Protein AF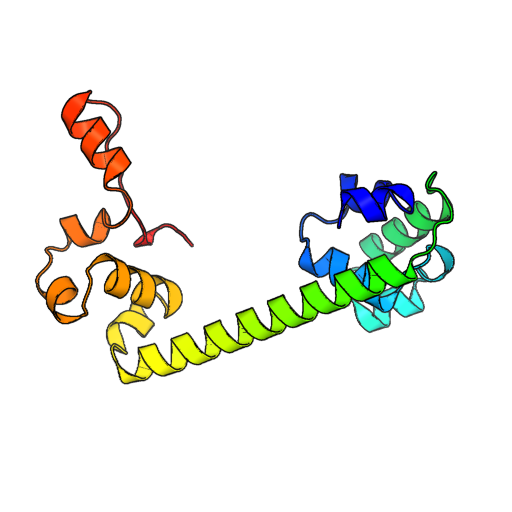-X1DYM2-F1 (afdb_monomer_lite)

pLDDT: mean 89.55, std 7.22, range [56.19, 97.38]

InterPro domains:
  IPR002687 Nop domain [PF01798] (1-161)
  IPR002687 Nop domain [PS51358] (100-162)
  IPR036070 Nop domain superfamily [SSF89124] (2-161)
  IPR042239 Nop, C-terminal domain [G3DSA:1.10.246.90] (104-162)
  IPR045056 Nucleolar protein Nop56/Nop58 [PTHR10894] (1-161)

Radius of gyration: 22.54 Å; chains: 1; bounding box: 47×30×60 Å

Foldseek 3Di:
DLVVCCLQQVCCSPPQDPDPLVVLQCCLQQNALVSLDLVSCCVRPVDDSVSSVVSNVSSVVGPHDDDDSPVVNVVSVVVNVVVVVVVVVLVVQQVVCCVPPVVLCVPQRRVLSVVLCVLLVHPVSSVPDDPVCSFCRQVVVQQVCCVVPVPDHDRGHSSPVD

Organism: NCBI:txid412755

Sequence (162 aa):
MREWYGLHFPELTDKLVEDNVLIAKLISVLGKRDNFTYEKINQEFGFKEARIKVLQNLASQSMGADIDLRIIKKYANEILSLDDFRQELEVHLDTLMERVAPNLLALVGGLVGAKLIAKAGSLKKLAFMPASRIQLLGAEKALYRFLKTGEKRPKHGLIFQW

Structure (mmCIF, N/CA/C/O backbone):
data_AF-X1DYM2-F1
#
_entry.id   AF-X1DYM2-F1
#
loop_
_atom_site.group_PDB
_atom_site.id
_atom_site.type_symbol
_atom_site.label_atom_id
_atom_site.label_alt_id
_atom_site.label_comp_id
_atom_site.label_asym_id
_atom_site.label_entity_id
_atom_site.label_seq_id
_atom_site.pdbx_PDB_ins_code
_atom_site.Cartn_x
_atom_site.Cartn_y
_atom_site.Cartn_z
_atom_site.occupancy
_atom_site.B_iso_or_equiv
_atom_site.auth_seq_id
_atom_site.auth_comp_id
_atom_site.auth_asym_id
_atom_site.auth_atom_id
_atom_site.pdbx_PDB_model_num
ATOM 1 N N . MET A 1 1 ? 13.859 -6.618 -9.097 1.00 82.19 1 MET A N 1
ATOM 2 C CA . MET A 1 1 ? 13.350 -6.248 -10.440 1.00 82.19 1 MET A CA 1
ATOM 3 C C . MET A 1 1 ? 14.132 -5.067 -10.991 1.00 82.19 1 MET A C 1
ATOM 5 O O . MET A 1 1 ? 14.785 -5.258 -12.004 1.00 82.19 1 MET A O 1
ATOM 9 N N . ARG A 1 2 ? 14.161 -3.922 -10.286 1.00 84.50 2 ARG A N 1
ATOM 10 C CA . ARG A 1 2 ? 14.997 -2.762 -10.645 1.00 84.50 2 ARG A CA 1
ATOM 11 C C . ARG A 1 2 ? 16.445 -3.123 -10.944 1.00 84.50 2 ARG A C 1
ATOM 13 O O . ARG A 1 2 ? 16.876 -2.938 -12.063 1.00 84.50 2 ARG A O 1
ATOM 20 N N . GLU A 1 3 ? 17.155 -3.713 -9.990 1.00 86.19 3 GLU A N 1
ATOM 21 C CA . GLU A 1 3 ? 18.576 -4.053 -10.169 1.00 86.19 3 GLU A CA 1
ATOM 22 C C . GLU A 1 3 ? 18.812 -4.992 -11.362 1.00 86.19 3 GLU A C 1
ATOM 24 O O . GLU A 1 3 ? 19.750 -4.809 -12.128 1.00 86.19 3 GLU A O 1
ATOM 29 N N . TRP A 1 4 ? 17.913 -5.958 -11.574 1.00 87.44 4 TRP A N 1
ATOM 30 C CA . TRP A 1 4 ? 18.035 -6.921 -12.669 1.00 87.44 4 TRP A CA 1
ATOM 31 C C . TRP A 1 4 ? 17.799 -6.275 -14.040 1.00 87.44 4 TRP A C 1
ATOM 33 O O . TRP A 1 4 ? 18.567 -6.503 -14.970 1.00 87.44 4 TRP A O 1
ATOM 43 N N . TYR A 1 5 ? 16.770 -5.431 -14.166 1.00 88.00 5 TYR A N 1
ATOM 44 C CA . TYR A 1 5 ? 16.527 -4.675 -15.395 1.00 88.00 5 TYR A CA 1
ATOM 45 C C . TYR A 1 5 ? 17.534 -3.529 -15.586 1.00 88.00 5 TYR A C 1
ATOM 47 O O . TYR A 1 5 ? 17.827 -3.154 -16.717 1.00 88.00 5 TYR A O 1
ATOM 55 N N . GLY A 1 6 ? 18.132 -3.027 -14.505 1.00 88.00 6 GLY A N 1
ATOM 56 C CA . GLY A 1 6 ? 19.200 -2.031 -14.529 1.00 88.00 6 GLY A CA 1
ATOM 57 C C . GLY A 1 6 ? 20.462 -2.518 -15.243 1.00 88.00 6 GLY A C 1
ATOM 58 O O . GLY A 1 6 ? 21.190 -1.709 -15.800 1.00 88.00 6 GLY A O 1
ATOM 59 N N . LEU A 1 7 ? 20.687 -3.834 -15.346 1.00 87.69 7 LEU A N 1
ATOM 60 C CA . LEU A 1 7 ? 21.745 -4.386 -16.204 1.00 87.69 7 LEU A CA 1
ATOM 61 C C . LEU A 1 7 ? 21.489 -4.122 -17.702 1.00 87.69 7 LEU A C 1
ATOM 63 O O . LEU A 1 7 ? 22.437 -4.013 -18.479 1.00 87.69 7 LEU A O 1
ATOM 67 N N . HIS A 1 8 ? 20.217 -4.014 -18.106 1.00 87.56 8 HIS A N 1
ATOM 68 C CA . HIS A 1 8 ? 19.797 -3.735 -19.483 1.00 87.56 8 HIS A CA 1
ATOM 69 C C . HIS A 1 8 ? 19.584 -2.246 -19.761 1.00 87.56 8 HIS A C 1
ATOM 71 O O . HIS A 1 8 ? 19.915 -1.765 -20.843 1.00 87.56 8 HIS A O 1
ATOM 77 N N . PHE A 1 9 ? 18.987 -1.529 -18.809 1.00 88.88 9 PHE A N 1
ATOM 78 C CA . PHE A 1 9 ? 18.653 -0.115 -18.946 1.00 88.88 9 PHE A CA 1
ATOM 79 C C . PHE A 1 9 ? 18.777 0.610 -17.587 1.00 88.88 9 PHE A C 1
ATOM 81 O O . PHE A 1 9 ? 17.761 0.890 -16.939 1.00 88.88 9 PHE A O 1
ATOM 88 N N . PRO A 1 10 ? 20.011 0.906 -17.135 1.00 85.12 10 PRO A N 1
ATOM 89 C CA . PRO A 1 10 ? 20.277 1.475 -15.807 1.00 85.12 10 PRO A CA 1
ATOM 90 C C . PRO A 1 10 ? 19.697 2.884 -15.624 1.00 85.12 10 PRO A C 1
ATOM 92 O O . PRO A 1 10 ? 19.231 3.255 -14.547 1.00 85.12 10 PRO A O 1
ATOM 95 N N . GLU A 1 11 ? 19.652 3.684 -16.690 1.00 84.12 11 GLU A N 1
ATOM 96 C CA . GLU A 1 11 ? 19.176 5.066 -16.625 1.00 84.12 11 GLU A CA 1
ATOM 97 C C . GLU A 1 11 ? 17.671 5.158 -16.322 1.00 84.12 11 GLU A C 1
ATOM 99 O O . GLU A 1 11 ? 17.218 6.148 -15.740 1.00 84.12 11 GLU A O 1
ATOM 104 N N . LEU A 1 12 ? 16.894 4.123 -16.669 1.00 81.81 12 LEU A N 1
ATOM 105 C CA . LEU A 1 12 ? 15.472 4.050 -16.335 1.00 81.81 12 LEU A CA 1
ATOM 106 C C . LEU A 1 12 ? 15.257 3.859 -14.829 1.00 81.81 12 LEU A C 1
ATOM 108 O O . LEU A 1 12 ? 14.359 4.477 -14.252 1.00 81.81 12 LEU A O 1
ATOM 112 N N . THR A 1 13 ? 16.068 3.005 -14.200 1.00 73.88 13 THR A N 1
ATOM 113 C CA . THR A 1 13 ? 15.904 2.606 -12.797 1.00 73.88 13 THR A CA 1
ATOM 114 C C . THR A 1 13 ? 16.442 3.637 -11.818 1.00 73.88 13 THR A C 1
ATOM 116 O O . THR A 1 13 ? 15.858 3.794 -10.747 1.00 73.88 13 THR A O 1
ATOM 119 N N . ASP A 1 14 ? 17.494 4.363 -12.193 1.00 69.69 14 ASP A N 1
ATOM 120 C CA . ASP A 1 14 ? 18.193 5.259 -11.266 1.00 69.69 14 ASP A CA 1
ATOM 121 C C . ASP A 1 14 ? 17.666 6.698 -11.296 1.00 69.69 14 ASP A C 1
ATOM 123 O O . ASP A 1 14 ? 17.810 7.422 -10.314 1.00 69.69 14 ASP A O 1
ATOM 127 N N . LYS A 1 15 ? 17.075 7.141 -12.418 1.00 63.19 15 LYS A N 1
ATOM 128 C CA . LYS A 1 15 ? 16.814 8.576 -12.646 1.00 63.19 15 LYS A CA 1
ATOM 129 C C . LYS A 1 15 ? 15.366 8.961 -12.926 1.00 63.19 15 LYS A C 1
ATOM 131 O O . LYS A 1 15 ? 15.044 10.135 -12.768 1.00 63.19 15 LYS A O 1
ATOM 136 N N . LEU A 1 16 ? 14.505 8.048 -13.390 1.00 63.47 16 LEU A N 1
ATOM 137 C CA . LEU A 1 16 ? 13.266 8.476 -14.062 1.00 63.47 16 LEU A CA 1
ATOM 138 C C . LEU A 1 16 ? 11.952 7.964 -13.470 1.00 63.47 16 LEU A C 1
ATOM 140 O O . LEU A 1 16 ? 10.896 8.572 -13.693 1.00 63.47 16 LEU A O 1
ATOM 144 N N . VAL A 1 17 ? 11.982 6.836 -12.766 1.00 65.06 17 VAL A N 1
ATOM 145 C CA . VAL A 1 17 ? 10.772 6.232 -12.213 1.00 65.06 17 VAL A CA 1
ATOM 146 C C . VAL A 1 17 ? 11.049 5.766 -10.791 1.00 65.06 17 VAL A C 1
ATOM 148 O O . VAL A 1 17 ? 11.915 4.926 -10.580 1.00 65.06 17 VAL A O 1
ATOM 151 N N . GLU A 1 18 ? 10.318 6.299 -9.811 1.00 72.88 18 GLU A N 1
ATOM 152 C CA . GLU A 1 18 ? 10.341 5.855 -8.404 1.00 72.88 18 GLU A CA 1
ATOM 153 C C . GLU A 1 18 ? 9.304 4.751 -8.134 1.00 72.88 18 GLU A C 1
ATOM 155 O O . GLU A 1 18 ? 9.513 3.877 -7.293 1.00 72.88 18 GLU A O 1
ATOM 160 N N . ASP A 1 19 ? 8.238 4.706 -8.930 1.00 83.88 19 ASP A N 1
ATOM 161 C CA . ASP A 1 19 ? 7.192 3.700 -8.802 1.00 83.88 19 ASP A CA 1
ATOM 162 C C . ASP A 1 19 ? 7.595 2.356 -9.436 1.00 83.88 19 ASP A C 1
ATOM 164 O O . ASP A 1 19 ? 7.842 2.238 -10.638 1.00 83.88 19 ASP A O 1
ATOM 168 N N . ASN A 1 20 ? 7.647 1.317 -8.606 1.00 86.31 20 ASN A N 1
ATOM 169 C CA . ASN A 1 20 ? 7.972 -0.042 -9.027 1.00 86.31 20 ASN A CA 1
ATOM 170 C C . ASN A 1 20 ? 6.901 -0.659 -9.933 1.00 86.31 20 ASN A C 1
ATOM 172 O O . ASN A 1 20 ? 7.254 -1.444 -10.814 1.00 86.31 20 ASN A O 1
ATOM 176 N N . VAL A 1 21 ? 5.626 -0.306 -9.746 1.00 90.06 21 VAL A N 1
ATOM 177 C CA . VAL A 1 21 ? 4.523 -0.815 -10.574 1.00 90.06 21 VAL A CA 1
ATOM 178 C C . VAL A 1 21 ? 4.639 -0.239 -11.981 1.00 90.06 21 VAL A C 1
ATOM 180 O O . VAL A 1 21 ? 4.578 -0.969 -12.970 1.00 90.06 21 VAL A O 1
ATOM 183 N N . LEU A 1 22 ? 4.939 1.058 -12.086 1.00 88.06 22 LEU A N 1
ATOM 184 C CA . LEU A 1 22 ? 5.158 1.711 -13.373 1.00 88.06 22 LEU A CA 1
ATOM 185 C C . LEU A 1 22 ? 6.355 1.119 -14.135 1.00 88.06 22 LEU A C 1
ATOM 187 O O . LEU A 1 22 ? 6.269 0.909 -15.345 1.00 88.06 22 LEU A O 1
ATOM 191 N N . ILE A 1 23 ? 7.453 0.798 -13.439 1.00 88.62 23 ILE A N 1
ATOM 192 C CA . ILE A 1 23 ? 8.591 0.091 -14.049 1.00 88.62 23 ILE A CA 1
ATOM 193 C C . ILE A 1 23 ? 8.167 -1.303 -14.523 1.00 88.62 23 ILE A C 1
ATOM 195 O O . ILE A 1 23 ? 8.500 -1.682 -15.645 1.00 88.62 23 ILE A O 1
ATOM 199 N N . ALA A 1 24 ? 7.420 -2.057 -13.711 1.00 90.50 24 ALA A N 1
ATOM 200 C CA . ALA A 1 24 ? 6.925 -3.376 -14.104 1.00 90.50 24 ALA A CA 1
ATOM 201 C C . ALA A 1 24 ? 6.084 -3.286 -15.389 1.00 90.50 24 ALA A C 1
ATOM 203 O O . ALA A 1 24 ? 6.306 -4.052 -16.329 1.00 90.50 24 ALA A O 1
ATOM 204 N N . LYS A 1 25 ? 5.204 -2.282 -15.479 1.00 90.06 25 LYS A N 1
ATOM 205 C CA . LYS A 1 25 ? 4.382 -2.022 -16.666 1.00 90.06 25 LYS A CA 1
ATOM 206 C C . LYS A 1 25 ? 5.236 -1.705 -17.897 1.00 90.06 25 LYS A C 1
ATOM 208 O O . LYS A 1 25 ? 5.030 -2.298 -18.953 1.00 90.06 25 LYS A O 1
ATOM 213 N N . LEU A 1 26 ? 6.244 -0.839 -17.762 1.00 89.06 26 LEU A N 1
ATOM 214 C CA . LEU A 1 26 ? 7.172 -0.503 -18.854 1.00 89.06 26 LEU A CA 1
ATOM 215 C C . LEU A 1 26 ? 7.951 -1.726 -19.359 1.00 89.06 26 LEU A C 1
ATOM 217 O O . LEU A 1 26 ? 8.076 -1.926 -20.567 1.00 89.06 26 LEU A O 1
ATOM 221 N N . ILE A 1 27 ? 8.451 -2.563 -18.450 1.00 90.56 27 ILE A N 1
ATOM 222 C CA . ILE A 1 27 ? 9.210 -3.770 -18.801 1.00 90.56 27 ILE A CA 1
ATOM 223 C C . ILE A 1 27 ? 8.316 -4.805 -19.486 1.00 90.56 27 ILE A C 1
ATOM 225 O O . ILE A 1 27 ? 8.732 -5.413 -20.476 1.00 90.56 27 ILE A O 1
ATOM 229 N N . SER A 1 28 ? 7.102 -5.002 -18.971 1.00 90.50 28 SER A N 1
ATOM 230 C CA . SER A 1 28 ? 6.117 -5.923 -19.537 1.00 90.50 28 SER A CA 1
ATOM 231 C C . SER A 1 28 ? 5.807 -5.570 -20.998 1.00 90.50 28 SER A C 1
ATOM 233 O O . SER A 1 28 ? 6.045 -6.380 -21.905 1.00 90.50 28 SER A O 1
ATOM 235 N N . VAL A 1 29 ? 5.391 -4.319 -21.230 1.00 88.44 29 VAL A N 1
ATOM 236 C CA . VAL A 1 29 ? 4.913 -3.828 -22.529 1.00 88.44 29 VAL A CA 1
ATOM 237 C C . VAL A 1 29 ? 6.063 -3.625 -23.521 1.00 88.44 29 VAL A C 1
ATOM 239 O O . VAL A 1 29 ? 6.058 -4.189 -24.615 1.00 88.44 29 VAL A O 1
ATOM 242 N N . LEU A 1 30 ? 7.090 -2.855 -23.149 1.00 88.56 30 LEU A N 1
ATOM 243 C CA . LEU A 1 30 ? 8.154 -2.446 -24.076 1.00 88.56 30 LEU A CA 1
ATOM 244 C C . LEU A 1 30 ? 9.294 -3.470 -24.093 1.00 88.56 30 LEU A C 1
ATOM 246 O O . LEU A 1 30 ? 9.690 -3.984 -25.145 1.00 88.56 30 LEU A O 1
ATOM 250 N N . GLY A 1 31 ? 9.791 -3.849 -22.917 1.00 86.94 31 GLY A N 1
ATOM 251 C CA . GLY A 1 31 ? 10.905 -4.782 -22.782 1.00 86.94 31 GLY A CA 1
ATOM 252 C C . GLY A 1 31 ? 12.223 -4.223 -23.294 1.00 86.94 31 GLY A C 1
ATOM 253 O O . GLY A 1 31 ? 12.946 -3.593 -22.541 1.00 86.94 31 GLY A O 1
ATOM 254 N N . LYS A 1 32 ? 12.567 -4.508 -24.556 1.00 87.62 32 LYS A N 1
ATOM 255 C CA . LYS A 1 32 ? 13.838 -4.068 -25.146 1.00 87.62 32 LYS A CA 1
ATOM 256 C C . LYS A 1 32 ? 13.855 -2.557 -25.364 1.00 87.62 32 LYS A C 1
ATOM 258 O O . LYS A 1 32 ? 12.821 -1.968 -25.679 1.00 87.62 32 LYS A O 1
ATOM 263 N N . ARG A 1 33 ? 15.051 -1.964 -25.295 1.00 86.00 33 ARG A N 1
ATOM 264 C CA . ARG A 1 33 ? 15.303 -0.536 -25.572 1.00 86.00 33 ARG A CA 1
ATOM 265 C C . ARG A 1 33 ? 14.780 -0.080 -26.939 1.00 86.00 33 ARG A C 1
ATOM 267 O O . ARG A 1 33 ? 14.186 0.988 -27.023 1.00 86.00 33 ARG A O 1
ATOM 274 N N . ASP A 1 34 ? 14.872 -0.925 -27.965 1.00 84.00 34 ASP A N 1
ATOM 275 C CA . ASP A 1 34 ? 14.391 -0.615 -29.325 1.00 84.00 34 ASP A CA 1
ATOM 276 C C . ASP A 1 34 ? 12.881 -0.338 -29.389 1.00 84.00 34 ASP A C 1
ATOM 278 O O . ASP A 1 34 ? 12.393 0.352 -30.282 1.00 84.00 34 ASP A O 1
ATOM 282 N N . ASN A 1 35 ? 12.116 -0.858 -28.425 1.00 84.94 35 ASN A N 1
ATOM 283 C CA . ASN A 1 35 ? 10.675 -0.647 -28.365 1.00 84.94 35 ASN A CA 1
ATOM 284 C C . ASN A 1 35 ? 10.278 0.676 -27.697 1.00 84.94 35 ASN A C 1
ATOM 286 O O . ASN A 1 35 ? 9.099 1.025 -27.760 1.00 84.94 35 ASN A O 1
ATOM 290 N N . PHE A 1 36 ? 11.212 1.434 -27.109 1.00 84.31 36 PHE A N 1
ATOM 291 C CA . PHE A 1 36 ? 10.958 2.743 -26.488 1.00 84.31 36 PHE A CA 1
ATOM 292 C C . PHE A 1 36 ? 10.806 3.847 -27.550 1.00 84.31 36 PHE A C 1
ATOM 294 O O . PHE A 1 36 ? 11.555 4.820 -27.603 1.00 84.31 36 PHE A O 1
ATOM 301 N N . THR A 1 37 ? 9.812 3.681 -28.418 1.00 84.25 37 THR A N 1
ATOM 302 C CA . THR A 1 37 ? 9.426 4.647 -29.453 1.00 84.25 37 THR A CA 1
ATOM 303 C C . THR A 1 37 ? 8.336 5.580 -28.940 1.00 84.25 37 THR A C 1
ATOM 305 O O . THR A 1 37 ? 7.546 5.213 -28.067 1.00 84.25 37 THR A O 1
ATOM 308 N N . TYR A 1 38 ? 8.275 6.789 -29.505 1.00 81.00 38 TYR A N 1
ATOM 309 C CA . TYR A 1 38 ? 7.281 7.794 -29.126 1.00 81.00 38 TYR A CA 1
ATOM 310 C C . TYR A 1 38 ? 5.846 7.256 -29.226 1.00 81.00 38 TYR A C 1
ATOM 312 O O . TYR A 1 38 ? 5.063 7.408 -28.292 1.00 81.00 38 TYR A O 1
ATOM 320 N N . GLU A 1 39 ? 5.530 6.568 -30.325 1.00 81.62 39 GLU A N 1
ATOM 321 C CA . GLU A 1 39 ? 4.195 6.031 -30.599 1.00 81.62 39 GLU A CA 1
ATOM 322 C C . GLU A 1 39 ? 3.758 4.999 -29.553 1.00 81.62 39 GLU A C 1
ATOM 324 O O . GLU A 1 39 ? 2.700 5.158 -28.945 1.00 81.62 39 GLU A O 1
ATOM 329 N N . LYS A 1 40 ? 4.599 3.990 -29.276 1.00 80.81 40 LYS A N 1
ATOM 330 C CA . LYS A 1 40 ? 4.275 2.917 -28.320 1.00 80.81 40 LYS A CA 1
ATOM 331 C C . LYS A 1 40 ? 4.129 3.432 -26.889 1.00 80.81 40 LYS A C 1
ATOM 333 O O . LYS A 1 40 ? 3.252 2.985 -26.159 1.00 80.81 40 LYS A O 1
ATOM 338 N N . ILE A 1 41 ? 4.969 4.382 -26.474 1.00 83.00 41 ILE A N 1
ATOM 339 C CA . ILE A 1 41 ? 4.887 4.952 -25.121 1.00 83.00 41 ILE A CA 1
ATOM 340 C C . ILE A 1 41 ? 3.638 5.831 -24.981 1.00 83.00 41 ILE A C 1
ATOM 342 O O . ILE A 1 41 ? 2.968 5.779 -23.950 1.00 83.00 41 ILE A O 1
ATOM 346 N N . ASN A 1 42 ? 3.312 6.626 -26.004 1.00 83.94 42 ASN A N 1
ATOM 347 C CA . ASN A 1 42 ? 2.159 7.520 -25.957 1.00 83.94 42 ASN A CA 1
ATOM 348 C C . ASN A 1 42 ? 0.832 6.746 -25.904 1.00 83.94 42 ASN A C 1
ATOM 350 O O . ASN A 1 42 ? -0.063 7.125 -25.155 1.00 83.94 42 ASN A O 1
ATOM 354 N N . GLN A 1 43 ? 0.734 5.638 -26.646 1.00 81.81 43 GLN A N 1
ATOM 355 C CA . GLN A 1 43 ? -0.452 4.776 -26.652 1.00 81.81 43 GLN A CA 1
ATOM 356 C C . GLN A 1 43 ? -0.709 4.105 -25.291 1.00 81.81 43 GLN A C 1
ATOM 358 O O . GLN A 1 43 ? -1.855 4.026 -24.862 1.00 81.81 43 GLN A O 1
ATOM 363 N N . GLU A 1 44 ? 0.341 3.661 -24.594 1.00 79.88 44 GLU A N 1
ATOM 364 C CA . GLU A 1 44 ? 0.209 2.767 -23.428 1.00 79.88 44 GLU A CA 1
ATOM 365 C C . GLU A 1 44 ? 0.344 3.468 -22.061 1.00 79.88 44 GLU A C 1
ATOM 367 O O . GLU A 1 44 ? -0.129 2.956 -21.038 1.00 79.88 44 GLU A O 1
ATOM 372 N N . PHE A 1 45 ? 1.005 4.634 -22.006 1.00 78.75 45 PHE A N 1
ATOM 373 C CA . PHE A 1 45 ? 1.399 5.263 -20.736 1.00 78.75 45 PHE A CA 1
ATOM 374 C C . PHE A 1 45 ? 0.897 6.696 -20.520 1.00 78.75 45 PHE A C 1
ATOM 376 O O . PHE A 1 45 ? 1.067 7.214 -19.417 1.00 78.75 45 PHE A O 1
ATOM 383 N N . GLY A 1 46 ? 0.275 7.347 -21.513 1.00 76.06 46 GLY A N 1
ATOM 384 C CA . GLY A 1 46 ? -0.340 8.677 -21.347 1.00 76.06 46 GLY A CA 1
ATOM 385 C C . GLY A 1 46 ? 0.591 9.748 -20.752 1.00 76.06 46 GLY A C 1
ATOM 386 O O . GLY A 1 46 ? 0.143 10.678 -20.080 1.00 76.06 46 GLY A O 1
ATOM 387 N N . PHE A 1 47 ? 1.908 9.597 -20.918 1.00 82.94 47 PHE A N 1
ATOM 388 C CA . PHE A 1 47 ? 2.889 10.514 -20.350 1.00 82.94 47 PHE A CA 1
ATOM 389 C C . PHE A 1 47 ? 2.920 11.844 -21.111 1.00 82.94 47 PHE A C 1
ATOM 391 O O . PHE A 1 47 ? 2.657 11.906 -22.307 1.00 82.94 47 PHE A O 1
ATOM 398 N N . LYS A 1 48 ? 3.339 12.923 -20.434 1.00 84.38 48 LYS A N 1
ATOM 399 C CA . LYS A 1 48 ? 3.630 14.204 -21.100 1.00 84.38 48 LYS A CA 1
ATOM 400 C C . LYS A 1 48 ? 4.715 14.013 -22.163 1.00 84.38 48 LYS A C 1
ATOM 402 O O . LYS A 1 48 ? 5.717 13.349 -21.890 1.00 84.38 48 LYS A O 1
ATOM 407 N N . GLU A 1 49 ? 4.584 14.688 -23.306 1.00 82.94 49 GLU A N 1
ATOM 408 C CA . GLU A 1 49 ? 5.515 14.557 -24.441 1.00 82.94 49 GLU A CA 1
ATOM 409 C C . GLU A 1 49 ? 6.987 14.749 -24.047 1.00 82.94 49 GLU A C 1
ATOM 411 O O . GLU A 1 49 ? 7.864 14.016 -24.503 1.00 82.94 49 GLU A O 1
ATOM 416 N N . ALA A 1 50 ? 7.265 15.699 -23.146 1.00 84.62 50 ALA A N 1
ATOM 417 C CA . ALA A 1 50 ? 8.609 15.947 -22.628 1.00 84.62 50 ALA A CA 1
ATOM 418 C C . ALA A 1 50 ? 9.221 14.700 -21.963 1.00 84.62 50 ALA A C 1
ATOM 420 O O . ALA A 1 50 ? 10.390 14.394 -22.184 1.00 84.62 50 ALA A O 1
ATOM 421 N N . ARG A 1 51 ? 8.429 13.940 -21.194 1.00 82.69 51 ARG A N 1
ATOM 422 C CA . ARG A 1 51 ? 8.889 12.718 -20.515 1.00 82.69 51 ARG A CA 1
ATOM 423 C C . ARG A 1 51 ? 9.135 11.582 -21.509 1.00 82.69 51 ARG A C 1
ATOM 425 O O . ARG A 1 51 ? 10.093 10.835 -21.339 1.00 82.69 51 ARG A O 1
ATOM 432 N N . ILE A 1 52 ? 8.312 11.484 -22.555 1.00 84.19 52 ILE A N 1
ATOM 433 C CA . ILE A 1 52 ? 8.471 10.483 -23.620 1.00 84.19 52 ILE A CA 1
ATOM 434 C C . ILE A 1 52 ? 9.770 10.725 -24.396 1.00 84.19 52 ILE A C 1
ATOM 436 O O . ILE A 1 52 ? 10.554 9.796 -24.581 1.00 84.19 52 ILE A O 1
ATOM 440 N N . LYS A 1 53 ? 10.047 11.978 -24.781 1.00 84.81 53 LYS A N 1
ATOM 441 C CA . LYS A 1 53 ? 11.296 12.342 -25.472 1.00 84.81 53 LYS A CA 1
ATOM 442 C C . LYS A 1 53 ? 12.531 12.036 -24.623 1.00 84.81 53 LYS A C 1
ATOM 444 O O . LYS A 1 53 ? 13.515 11.517 -25.140 1.00 84.81 53 LYS A O 1
ATOM 449 N N . VAL A 1 54 ? 12.470 12.301 -23.315 1.00 86.00 54 VAL A N 1
ATOM 450 C CA . VAL A 1 54 ? 13.554 11.945 -22.385 1.00 86.00 54 VAL A CA 1
ATOM 451 C C . VAL A 1 54 ? 13.760 10.429 -22.328 1.00 86.00 54 VAL A C 1
ATOM 453 O O . VAL A 1 54 ? 14.895 9.979 -22.445 1.00 86.00 54 VAL A O 1
ATOM 456 N N . LEU A 1 55 ? 12.688 9.636 -22.211 1.00 84.94 55 LEU A N 1
ATOM 457 C CA . LEU A 1 55 ? 12.765 8.168 -22.220 1.00 84.94 55 LEU A CA 1
ATOM 458 C C . LEU A 1 55 ? 13.409 7.623 -23.498 1.00 84.94 55 LEU A C 1
ATOM 460 O O . LEU A 1 55 ? 14.280 6.761 -23.421 1.00 84.94 55 LEU A O 1
ATOM 464 N N . GLN A 1 56 ? 13.002 8.142 -24.656 1.00 86.06 56 GLN A N 1
ATOM 465 C CA . GLN A 1 56 ? 13.532 7.731 -25.954 1.00 86.06 56 GLN A CA 1
ATOM 466 C C . GLN A 1 56 ? 15.023 8.068 -26.088 1.00 86.06 56 GLN A C 1
ATOM 468 O O . GLN A 1 56 ? 15.823 7.214 -26.471 1.00 86.06 56 GLN A O 1
ATOM 473 N N . ASN A 1 57 ? 15.409 9.291 -25.714 1.00 86.56 57 ASN A N 1
ATOM 474 C CA . ASN A 1 57 ? 16.808 9.711 -25.736 1.00 86.56 57 ASN A CA 1
ATOM 475 C C . ASN A 1 57 ? 17.663 8.832 -24.813 1.00 86.56 57 ASN A C 1
ATOM 477 O O . ASN A 1 57 ? 18.703 8.332 -25.239 1.00 86.56 57 ASN A O 1
ATOM 481 N N . LEU A 1 58 ? 17.199 8.572 -23.587 1.00 85.94 58 LEU A N 1
ATOM 482 C CA . LEU A 1 58 ? 17.900 7.701 -22.643 1.00 85.94 58 LEU A CA 1
ATOM 483 C C . LEU A 1 58 ? 18.015 6.264 -23.155 1.00 85.94 58 LEU A C 1
ATOM 485 O O . LEU A 1 58 ? 19.073 5.667 -23.008 1.00 85.94 58 LEU A O 1
ATOM 489 N N . ALA A 1 59 ? 16.975 5.720 -23.791 1.00 86.38 59 ALA A N 1
ATOM 490 C CA . ALA A 1 59 ? 17.024 4.375 -24.360 1.00 86.38 59 ALA A CA 1
ATOM 491 C C . ALA A 1 59 ? 18.088 4.267 -25.465 1.00 86.38 59 ALA A C 1
ATOM 493 O O . ALA A 1 59 ? 18.831 3.287 -25.497 1.00 86.38 59 ALA A O 1
ATOM 494 N N . SER A 1 60 ? 18.207 5.293 -26.319 1.00 84.31 60 SER A N 1
ATOM 495 C CA . SER A 1 60 ? 19.202 5.336 -27.403 1.00 84.31 60 SER A CA 1
ATOM 496 C C . SER A 1 60 ? 20.648 5.513 -26.924 1.00 84.31 60 SER A C 1
ATOM 498 O O . SER A 1 60 ? 21.571 5.017 -27.562 1.00 84.31 60 SER A O 1
ATOM 500 N N . GLN A 1 61 ? 20.848 6.206 -25.800 1.00 85.88 61 GLN A N 1
ATOM 501 C CA . GLN A 1 61 ? 22.169 6.508 -25.233 1.00 85.88 61 GLN A CA 1
ATOM 502 C C . GLN A 1 61 ? 22.572 5.554 -24.101 1.00 85.88 61 GLN A C 1
ATOM 504 O O . GLN A 1 61 ? 23.627 5.729 -23.493 1.00 85.88 61 GLN A O 1
ATOM 509 N N . SER A 1 62 ? 21.725 4.574 -23.787 1.00 85.38 62 SER A N 1
ATOM 510 C CA . SER A 1 62 ? 21.904 3.715 -22.623 1.00 85.38 62 SER A CA 1
ATOM 511 C C . SER A 1 62 ? 23.140 2.825 -22.751 1.00 85.38 62 SER A C 1
ATOM 513 O O . SER A 1 62 ? 23.356 2.182 -23.780 1.00 85.38 62 SER A O 1
ATOM 515 N N . MET A 1 63 ? 23.906 2.711 -21.665 1.00 84.25 63 MET A N 1
ATOM 516 C CA . MET A 1 63 ? 25.110 1.868 -21.609 1.00 84.25 63 MET A CA 1
ATOM 517 C C . MET A 1 63 ? 24.838 0.406 -21.216 1.00 84.25 63 MET A C 1
ATOM 519 O O . MET A 1 63 ? 25.777 -0.366 -21.026 1.00 84.25 63 MET A O 1
ATOM 523 N N . GLY A 1 64 ? 23.573 0.013 -21.046 1.00 85.56 64 GLY A N 1
ATOM 524 C CA . GLY A 1 64 ? 23.226 -1.334 -20.595 1.00 85.56 64 GLY A CA 1
ATOM 525 C C . GLY A 1 64 ? 23.528 -2.439 -21.618 1.00 85.56 64 GLY A C 1
ATOM 526 O O . GLY A 1 64 ? 23.623 -2.205 -22.830 1.00 85.56 64 GLY A O 1
ATOM 527 N N . ALA A 1 65 ? 23.659 -3.669 -21.122 1.00 86.94 65 ALA A N 1
ATOM 528 C CA . ALA A 1 65 ? 23.944 -4.854 -21.928 1.00 86.94 65 ALA A CA 1
ATOM 529 C C . ALA A 1 65 ? 22.665 -5.439 -22.555 1.00 86.94 65 ALA A C 1
ATOM 531 O O . ALA A 1 65 ? 21.581 -5.356 -21.974 1.00 86.94 65 ALA A O 1
ATOM 532 N N . ASP A 1 66 ? 22.762 -6.072 -23.729 1.00 86.38 66 ASP A N 1
ATOM 533 C CA . ASP A 1 66 ? 21.645 -6.868 -24.260 1.00 86.38 66 ASP A CA 1
ATOM 534 C C . ASP A 1 66 ? 21.585 -8.205 -23.507 1.00 86.38 66 ASP A C 1
ATOM 536 O O . ASP A 1 66 ? 22.499 -9.023 -23.588 1.00 86.38 66 ASP A O 1
ATOM 540 N N . ILE A 1 67 ? 20.524 -8.395 -22.724 1.00 87.81 67 ILE A N 1
ATOM 541 C CA . ILE A 1 67 ? 20.297 -9.581 -21.892 1.00 87.81 67 ILE A CA 1
ATOM 542 C C . ILE A 1 67 ? 18.956 -10.214 -22.262 1.00 87.81 67 ILE A C 1
ATOM 544 O O . ILE A 1 67 ? 18.067 -9.546 -22.797 1.00 87.81 67 ILE A O 1
ATOM 548 N N . ASP A 1 68 ? 18.776 -11.499 -21.954 1.00 88.25 68 ASP A N 1
ATOM 549 C CA . ASP A 1 68 ? 17.479 -12.144 -22.156 1.00 88.25 68 ASP A CA 1
ATOM 550 C C . ASP A 1 68 ? 16.433 -11.585 -21.178 1.00 88.25 68 ASP A C 1
ATOM 552 O O . ASP A 1 68 ? 16.499 -11.779 -19.962 1.00 88.25 68 ASP A O 1
ATOM 556 N N . LEU A 1 69 ? 15.434 -10.897 -21.730 1.00 89.94 69 LEU A N 1
ATOM 557 C CA . LEU A 1 69 ? 14.359 -10.269 -20.970 1.00 89.94 69 LEU A CA 1
ATOM 558 C C . LEU A 1 69 ? 13.172 -11.202 -20.705 1.00 89.94 69 LEU A C 1
ATOM 560 O O . LEU A 1 69 ? 12.242 -10.780 -20.023 1.00 89.94 69 LEU A O 1
ATOM 564 N N . ARG A 1 70 ? 13.145 -12.442 -21.214 1.00 90.75 70 ARG A N 1
ATOM 565 C CA . ARG A 1 70 ? 11.972 -13.335 -21.080 1.00 90.75 70 ARG A CA 1
ATOM 566 C C . ARG A 1 70 ? 11.556 -13.548 -19.626 1.00 90.75 70 ARG A C 1
ATOM 568 O O . ARG A 1 70 ? 10.386 -13.377 -19.284 1.00 90.75 70 ARG A O 1
ATOM 575 N N . ILE A 1 71 ? 12.516 -13.883 -18.764 1.00 90.88 71 ILE A N 1
ATOM 576 C CA . ILE A 1 71 ? 12.252 -14.146 -17.342 1.00 90.88 71 ILE A CA 1
ATOM 577 C C . ILE A 1 71 ? 11.883 -12.848 -16.616 1.00 90.88 71 ILE A C 1
ATOM 579 O O . ILE A 1 71 ? 10.946 -12.832 -15.821 1.00 90.88 71 ILE A O 1
ATOM 583 N N . ILE A 1 72 ? 12.564 -11.745 -16.935 1.00 91.25 72 ILE A N 1
ATOM 584 C CA . ILE A 1 72 ? 12.309 -10.434 -16.325 1.00 91.25 72 ILE A CA 1
ATOM 585 C C . ILE A 1 72 ? 10.907 -9.933 -16.694 1.00 91.25 72 ILE A C 1
ATOM 587 O O . ILE A 1 72 ? 10.187 -9.447 -15.826 1.00 91.25 72 ILE A O 1
ATOM 591 N N . LYS A 1 73 ? 10.484 -10.111 -17.951 1.00 92.25 73 LYS A N 1
ATOM 592 C CA . LYS A 1 73 ? 9.121 -9.810 -18.404 1.00 92.25 73 LYS A CA 1
ATOM 593 C C . LYS A 1 73 ? 8.080 -10.648 -17.681 1.00 92.25 73 LYS A C 1
ATOM 595 O O . LYS A 1 73 ? 7.085 -10.099 -17.222 1.00 92.25 73 LYS A O 1
ATOM 600 N N . LYS A 1 74 ? 8.315 -11.958 -17.540 1.00 93.81 74 LYS A N 1
ATOM 601 C CA . LYS A 1 74 ? 7.415 -12.824 -16.771 1.00 93.81 74 LYS A CA 1
ATOM 602 C C . LYS A 1 74 ? 7.289 -12.327 -15.332 1.00 93.81 74 LYS A C 1
ATOM 604 O O . LYS A 1 74 ? 6.181 -12.162 -14.846 1.00 93.81 74 LYS A O 1
ATOM 609 N N . TYR A 1 75 ? 8.409 -12.012 -14.684 1.00 93.38 75 TYR A N 1
ATOM 610 C CA . TYR A 1 75 ? 8.399 -11.481 -13.325 1.00 93.38 75 TYR A CA 1
ATOM 611 C C . TYR A 1 75 ? 7.675 -10.129 -13.218 1.00 93.38 75 TYR A C 1
ATOM 613 O O . TYR A 1 75 ? 6.935 -9.904 -12.267 1.00 93.38 75 TYR A O 1
ATOM 621 N N . ALA A 1 76 ? 7.839 -9.246 -14.206 1.00 93.12 76 ALA A N 1
ATOM 622 C CA . ALA A 1 76 ? 7.111 -7.984 -14.265 1.00 93.12 76 ALA A CA 1
ATOM 623 C C . ALA A 1 76 ? 5.590 -8.196 -14.371 1.00 93.12 76 ALA A C 1
ATOM 625 O O . ALA A 1 76 ? 4.844 -7.510 -13.681 1.00 93.12 76 ALA A O 1
ATOM 626 N N . ASN A 1 77 ? 5.135 -9.176 -15.157 1.00 94.69 77 ASN A N 1
ATOM 627 C CA . ASN A 1 77 ? 3.712 -9.521 -15.249 1.00 94.69 77 ASN A CA 1
ATOM 628 C C . ASN A 1 77 ? 3.144 -10.038 -13.923 1.00 94.69 77 ASN A C 1
ATOM 630 O O . ASN A 1 77 ? 2.043 -9.649 -13.554 1.00 94.69 77 ASN A O 1
ATOM 634 N N . GLU A 1 78 ? 3.895 -10.861 -13.188 1.00 95.44 78 GLU A N 1
ATOM 635 C CA . GLU A 1 78 ? 3.475 -11.319 -11.854 1.00 95.44 78 GLU A CA 1
ATOM 636 C C . GLU A 1 78 ? 3.328 -10.139 -10.879 1.00 95.44 78 GLU A C 1
ATOM 638 O O . GLU A 1 78 ? 2.369 -10.076 -10.117 1.00 95.44 78 GLU A O 1
ATOM 643 N N . ILE A 1 79 ? 4.242 -9.161 -10.928 1.00 94.19 79 ILE A N 1
ATOM 644 C CA . ILE A 1 79 ? 4.140 -7.941 -10.109 1.00 94.19 79 ILE A CA 1
ATOM 645 C C . ILE A 1 79 ? 2.874 -7.151 -10.457 1.00 94.19 79 ILE A C 1
ATOM 647 O O . ILE A 1 79 ? 2.195 -6.683 -9.547 1.00 94.19 79 ILE A O 1
ATOM 651 N N . LEU A 1 80 ? 2.556 -7.008 -11.747 1.00 94.88 80 LEU A N 1
ATOM 652 C CA . LEU A 1 80 ? 1.340 -6.317 -12.185 1.00 94.88 80 LEU A CA 1
ATOM 653 C C . LEU A 1 80 ? 0.084 -7.050 -11.713 1.00 94.88 80 LEU A C 1
ATOM 655 O O . LEU A 1 80 ? -0.780 -6.426 -11.114 1.00 94.88 80 LEU A O 1
ATOM 659 N N . SER A 1 81 ? 0.036 -8.375 -11.869 1.00 96.44 81 SER A N 1
ATOM 660 C CA . SER A 1 81 ? -1.086 -9.183 -11.381 1.00 96.44 81 SER A CA 1
ATOM 661 C C . SER A 1 81 ? -1.284 -9.058 -9.868 1.00 96.44 81 SER A C 1
ATOM 663 O O . SER A 1 81 ? -2.420 -9.046 -9.399 1.00 96.44 81 SER A O 1
ATOM 665 N N . LEU A 1 82 ? -0.199 -8.957 -9.094 1.00 96.25 82 LEU A N 1
ATOM 666 C CA . LEU A 1 82 ? -0.280 -8.733 -7.651 1.00 96.25 82 LEU A CA 1
ATOM 667 C C . LEU A 1 82 ? -0.772 -7.324 -7.300 1.00 96.25 82 LEU A C 1
ATOM 669 O O . LEU A 1 82 ? -1.463 -7.175 -6.292 1.00 96.25 82 LEU A O 1
ATOM 673 N N . ASP A 1 83 ? -0.427 -6.300 -8.086 1.00 95.06 83 ASP A N 1
ATOM 674 C CA . ASP A 1 83 ? -0.961 -4.951 -7.870 1.00 95.06 83 ASP A CA 1
ATOM 675 C C . ASP A 1 83 ? -2.444 -4.862 -8.244 1.00 95.06 83 ASP A C 1
ATOM 677 O O . ASP A 1 83 ? -3.218 -4.307 -7.468 1.00 95.06 83 ASP A O 1
ATOM 681 N N . ASP A 1 84 ? -2.864 -5.489 -9.345 1.00 95.94 84 ASP A N 1
ATOM 682 C CA . ASP A 1 84 ? -4.280 -5.590 -9.718 1.00 95.94 84 ASP A CA 1
ATOM 683 C C . ASP A 1 84 ? -5.076 -6.282 -8.602 1.00 95.94 84 ASP A C 1
ATOM 685 O O . ASP A 1 84 ? -6.069 -5.750 -8.103 1.00 95.94 84 ASP A O 1
ATOM 689 N N . PHE A 1 85 ? -4.573 -7.416 -8.102 1.00 97.00 85 PHE A N 1
ATOM 690 C CA . PHE A 1 85 ? -5.193 -8.119 -6.980 1.00 97.00 85 PHE A CA 1
ATOM 691 C C . PHE A 1 85 ? -5.224 -7.271 -5.697 1.00 97.00 85 PHE A C 1
ATOM 693 O O . PHE A 1 85 ? -6.191 -7.314 -4.935 1.00 97.00 85 PHE A O 1
ATOM 700 N N . ARG A 1 86 ? -4.193 -6.454 -5.443 1.00 95.62 86 ARG A N 1
ATOM 701 C CA . ARG A 1 86 ? -4.191 -5.506 -4.319 1.00 95.62 86 ARG A CA 1
ATOM 702 C C . ARG A 1 86 ? -5.306 -4.466 -4.466 1.00 95.62 86 ARG A C 1
ATOM 704 O O . ARG A 1 86 ? -5.978 -4.185 -3.476 1.00 95.62 86 ARG A O 1
ATOM 711 N N . GLN A 1 87 ? -5.512 -3.915 -5.662 1.00 94.94 87 GLN A N 1
ATOM 712 C CA . GLN A 1 87 ? -6.581 -2.945 -5.928 1.00 94.94 87 GLN A CA 1
ATOM 713 C C . GLN A 1 87 ? -7.969 -3.582 -5.758 1.00 94.94 87 GLN A C 1
ATOM 715 O O . GLN A 1 87 ? -8.844 -2.995 -5.121 1.00 94.94 87 GLN A O 1
ATOM 720 N N . GLU A 1 88 ? -8.157 -4.814 -6.238 1.00 96.38 88 GLU A N 1
ATOM 721 C CA . GLU A 1 88 ? -9.391 -5.578 -6.016 1.00 96.38 88 GLU A CA 1
ATOM 722 C C . GLU A 1 88 ? -9.682 -5.780 -4.522 1.00 96.38 88 GLU A C 1
ATOM 724 O O . GLU A 1 88 ? -10.817 -5.601 -4.070 1.00 96.38 88 GLU A O 1
ATOM 729 N N . LEU A 1 89 ? -8.656 -6.105 -3.729 1.00 96.19 89 LEU A N 1
ATOM 730 C CA . LEU A 1 89 ? -8.785 -6.244 -2.279 1.00 96.19 89 LEU A CA 1
ATOM 731 C C . LEU A 1 89 ? -9.141 -4.924 -1.586 1.00 96.19 89 LEU A C 1
ATOM 733 O O . LEU A 1 89 ? -9.893 -4.952 -0.613 1.00 96.19 89 LEU A O 1
ATOM 737 N N . GLU A 1 90 ? -8.624 -3.787 -2.058 1.00 94.06 90 GLU A N 1
ATOM 738 C CA . GLU A 1 90 ? -8.974 -2.464 -1.525 1.00 94.06 90 GLU A CA 1
ATOM 739 C C . GLU A 1 90 ? -10.447 -2.136 -1.778 1.00 94.06 90 GLU A C 1
ATOM 741 O O . GLU A 1 90 ? -11.163 -1.794 -0.836 1.00 94.06 90 GLU A O 1
ATOM 746 N N . VAL A 1 91 ? -10.935 -2.359 -3.001 1.00 95.62 91 VAL A N 1
ATOM 747 C CA . VAL A 1 91 ? -12.359 -2.186 -3.332 1.00 95.62 91 VAL A CA 1
ATOM 748 C C . VAL A 1 91 ? -13.224 -3.117 -2.487 1.00 95.62 91 VAL A C 1
ATOM 750 O O . VAL A 1 91 ? -14.210 -2.692 -1.885 1.00 95.62 91 VAL A O 1
ATOM 753 N N . HIS A 1 92 ? -12.845 -4.391 -2.380 1.00 96.00 92 HIS A N 1
ATOM 754 C CA . HIS A 1 92 ? -13.573 -5.344 -1.550 1.00 96.00 92 HIS A CA 1
ATOM 755 C C . HIS A 1 92 ? -13.595 -4.914 -0.072 1.00 96.00 92 HIS A C 1
ATOM 757 O O . HIS A 1 92 ? -14.640 -4.996 0.577 1.00 96.00 92 HIS A O 1
ATOM 763 N N . LEU A 1 93 ? -12.485 -4.395 0.460 1.00 95.75 93 LEU A N 1
ATOM 764 C CA . LEU A 1 93 ? -12.413 -3.878 1.826 1.00 95.75 93 LEU A CA 1
ATOM 765 C C . LEU A 1 93 ? -13.365 -2.697 2.046 1.00 95.75 93 LEU A C 1
ATOM 767 O O . LEU A 1 93 ? -14.043 -2.662 3.076 1.00 95.75 93 LEU A O 1
ATOM 771 N N . ASP A 1 94 ? -13.453 -1.770 1.091 1.00 94.69 94 ASP A N 1
ATOM 772 C CA . ASP A 1 94 ? -14.390 -0.647 1.157 1.00 94.69 94 ASP A CA 1
ATOM 773 C C . ASP A 1 94 ? -15.845 -1.136 1.198 1.00 94.69 94 ASP A C 1
ATOM 775 O O . ASP A 1 94 ? -16.605 -0.704 2.067 1.00 94.69 94 ASP A O 1
ATOM 779 N N . THR A 1 95 ? -16.217 -2.125 0.374 1.00 96.50 95 THR A N 1
ATOM 780 C CA . THR A 1 95 ? -17.580 -2.698 0.414 1.00 96.50 95 THR A CA 1
ATOM 781 C C . THR A 1 95 ? -17.900 -3.375 1.752 1.00 96.50 95 THR A C 1
ATOM 783 O O . THR A 1 95 ? -19.025 -3.296 2.255 1.00 96.50 95 THR A O 1
ATOM 786 N N . LEU A 1 96 ? -16.917 -4.029 2.381 1.00 96.44 96 LEU A N 1
ATOM 787 C CA . LEU A 1 96 ? -17.094 -4.624 3.707 1.00 96.44 96 LEU A CA 1
ATOM 788 C C . LEU A 1 96 ? -17.248 -3.546 4.783 1.00 96.44 96 LEU A C 1
ATOM 790 O O . LEU A 1 96 ? -18.092 -3.673 5.673 1.00 96.44 96 LEU A O 1
ATOM 794 N N . MET A 1 97 ? -16.458 -2.479 4.696 1.00 96.44 97 MET A N 1
ATOM 795 C CA . MET A 1 97 ? -16.520 -1.350 5.618 1.00 96.44 97 MET A CA 1
ATOM 796 C C . MET A 1 97 ? -17.835 -0.580 5.503 1.00 96.44 97 MET A C 1
ATOM 798 O O . MET A 1 97 ? -18.379 -0.184 6.531 1.00 96.44 97 MET A O 1
ATOM 802 N N . GLU A 1 98 ? -18.392 -0.438 4.302 1.00 97.06 98 GLU A N 1
ATOM 803 C CA . GLU A 1 98 ? -19.707 0.171 4.086 1.00 97.06 98 GLU A CA 1
ATOM 804 C C . GLU A 1 98 ? -20.813 -0.618 4.800 1.00 97.06 98 GLU A C 1
ATOM 806 O O . GLU A 1 98 ? -21.686 -0.043 5.449 1.00 97.06 98 GLU A O 1
ATOM 811 N N . ARG A 1 99 ? -20.729 -1.953 4.773 1.00 96.25 99 ARG A N 1
ATOM 812 C CA . ARG A 1 99 ? -21.693 -2.831 5.452 1.00 96.25 99 ARG A CA 1
ATOM 813 C C . ARG A 1 99 ? -21.525 -2.859 6.972 1.00 96.25 99 ARG A C 1
ATOM 815 O O . ARG A 1 99 ? -22.515 -2.986 7.687 1.00 96.25 99 ARG A O 1
ATOM 822 N N . VAL A 1 100 ? -20.288 -2.812 7.471 1.00 95.38 100 VAL A N 1
ATOM 823 C CA . VAL A 1 100 ? -19.979 -3.043 8.897 1.00 95.38 100 VAL A CA 1
ATOM 824 C C . VAL A 1 100 ? -19.879 -1.745 9.700 1.00 95.38 100 VAL A C 1
ATOM 826 O O . VAL A 1 100 ? -20.340 -1.688 10.839 1.00 95.38 100 VAL A O 1
ATOM 829 N N . ALA A 1 101 ? -19.249 -0.712 9.144 1.00 96.31 101 ALA A N 1
ATOM 830 C CA . ALA A 1 101 ? -18.967 0.547 9.825 1.00 96.31 101 ALA A CA 1
ATOM 831 C C . ALA A 1 101 ? -19.026 1.747 8.848 1.00 96.31 101 ALA A C 1
ATOM 833 O O . ALA A 1 101 ? -18.013 2.430 8.662 1.00 96.31 101 ALA A O 1
ATOM 834 N N . PRO A 1 102 ? -20.207 2.059 8.271 1.00 96.75 102 PRO A N 1
ATOM 835 C CA . PRO A 1 102 ? -20.359 3.085 7.230 1.00 96.75 102 PRO A CA 1
ATOM 836 C C . PRO A 1 102 ? -19.943 4.484 7.699 1.00 96.75 102 PRO A C 1
ATOM 838 O O . PRO A 1 102 ? -19.312 5.234 6.962 1.00 96.75 102 PRO A O 1
ATOM 841 N N . ASN A 1 103 ? -20.215 4.824 8.962 1.00 96.69 103 ASN A N 1
ATOM 842 C CA . ASN A 1 103 ? -19.813 6.116 9.523 1.00 96.69 103 ASN A CA 1
ATOM 843 C C . ASN A 1 103 ? -18.290 6.235 9.664 1.00 96.69 103 ASN A C 1
ATOM 845 O O . ASN A 1 103 ? -17.735 7.314 9.489 1.00 96.69 103 ASN A O 1
ATOM 849 N N . LEU A 1 104 ? -17.602 5.132 9.980 1.00 94.25 104 LEU A N 1
ATOM 850 C CA . LEU A 1 104 ? -16.143 5.135 10.073 1.00 94.25 104 LEU A CA 1
ATOM 851 C C . LEU A 1 104 ? -15.520 5.228 8.675 1.00 94.25 104 LEU A C 1
ATOM 853 O O . LEU A 1 104 ? -14.584 6.000 8.489 1.00 94.25 104 LEU A O 1
ATOM 857 N N . LEU A 1 105 ? -16.083 4.506 7.699 1.00 95.31 105 LEU A N 1
ATOM 858 C CA . LEU A 1 105 ? -15.716 4.618 6.287 1.0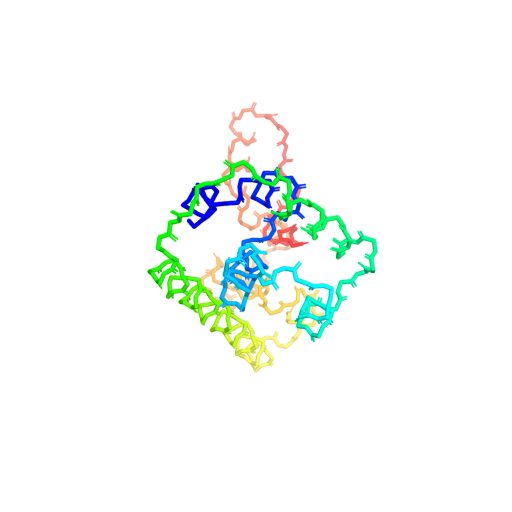0 95.31 105 LEU A CA 1
ATOM 859 C C . LEU A 1 105 ? -15.830 6.069 5.795 1.00 95.31 105 LEU A C 1
ATOM 861 O O . LEU A 1 105 ? -14.867 6.597 5.252 1.00 95.31 105 LEU A O 1
ATOM 865 N N . ALA A 1 106 ? -16.959 6.735 6.050 1.00 95.31 106 ALA A N 1
ATOM 866 C CA . ALA A 1 106 ? -17.183 8.116 5.621 1.00 95.31 106 ALA A CA 1
ATOM 867 C C . ALA A 1 106 ? -16.221 9.130 6.271 1.00 95.31 106 ALA A C 1
ATOM 869 O O . ALA A 1 106 ? -15.912 10.154 5.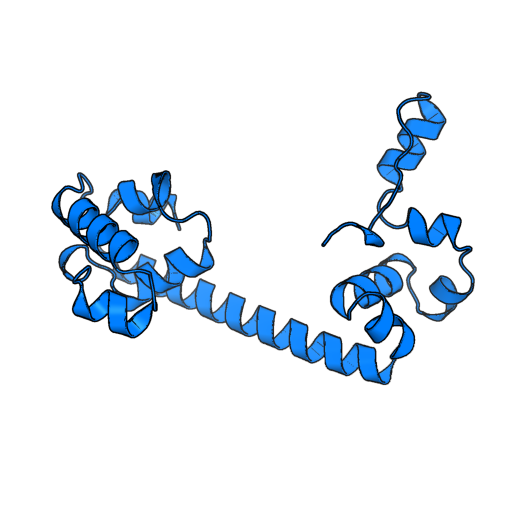669 1.00 95.31 106 ALA A O 1
ATOM 870 N N . LEU A 1 107 ? -15.751 8.863 7.495 1.00 93.50 107 LEU A N 1
ATOM 871 C CA . LEU A 1 107 ? -14.878 9.779 8.235 1.00 93.50 107 LEU A CA 1
ATOM 872 C C . LEU A 1 107 ? -13.391 9.624 7.902 1.00 93.50 107 LEU A C 1
ATOM 874 O O . LEU A 1 107 ? -12.685 10.627 7.846 1.00 93.50 107 LEU A O 1
ATOM 878 N N . VAL A 1 108 ? -12.894 8.391 7.758 1.00 91.88 108 VAL A N 1
ATOM 879 C CA . VAL A 1 108 ? -11.445 8.126 7.625 1.00 91.88 108 VAL A CA 1
ATOM 880 C C . VAL A 1 108 ? -11.068 7.249 6.426 1.00 91.88 108 VAL A C 1
ATOM 882 O O . VAL A 1 108 ? -9.884 7.001 6.214 1.00 91.88 108 VAL A O 1
ATOM 885 N N . GLY A 1 109 ? -12.038 6.769 5.646 1.00 92.94 109 GLY A N 1
ATOM 886 C CA . GLY A 1 109 ? -11.821 5.809 4.561 1.00 92.94 109 GLY A CA 1
ATOM 887 C C . GLY A 1 109 ? -11.743 4.356 5.043 1.00 92.94 109 GLY A C 1
ATOM 888 O O . GLY A 1 109 ? -11.542 4.073 6.232 1.00 92.94 109 GLY A O 1
ATOM 889 N N . GLY A 1 110 ? -11.911 3.401 4.122 1.00 93.12 110 GLY A N 1
ATOM 890 C CA . GLY A 1 110 ? -12.050 1.991 4.488 1.00 93.12 110 GLY A CA 1
ATOM 891 C C . GLY A 1 110 ? -10.751 1.388 4.989 1.00 93.12 110 GLY A C 1
ATOM 892 O O . GLY A 1 110 ? -10.750 0.700 6.009 1.00 93.12 110 GLY A O 1
ATOM 893 N N . LEU A 1 111 ? -9.618 1.727 4.372 1.00 92.88 111 LEU A N 1
ATOM 894 C CA . LEU A 1 111 ? -8.321 1.189 4.779 1.00 92.88 111 LEU A CA 1
ATOM 895 C C . LEU A 1 111 ? -7.895 1.638 6.187 1.00 92.88 111 LEU A C 1
ATOM 897 O O . LEU A 1 111 ? -7.477 0.807 6.998 1.00 92.88 111 LEU A O 1
ATOM 901 N N . VAL A 1 112 ? -8.001 2.933 6.510 1.00 94.06 112 VAL A N 1
ATOM 902 C CA . VAL A 1 112 ? -7.679 3.439 7.860 1.00 94.06 112 VAL A CA 1
ATOM 903 C C . VAL A 1 112 ? -8.683 2.899 8.874 1.00 94.06 112 VAL A C 1
ATOM 905 O O . VAL A 1 112 ? -8.278 2.403 9.928 1.00 94.06 112 VAL A O 1
ATOM 908 N N . GLY A 1 113 ? -9.979 2.924 8.548 1.00 94.38 113 GLY A N 1
ATOM 909 C CA . GLY A 1 113 ? -11.036 2.403 9.413 1.00 94.38 113 GLY A CA 1
ATOM 910 C C . GLY A 1 113 ? -10.842 0.923 9.753 1.00 94.38 113 GLY A C 1
ATOM 911 O O . GLY A 1 113 ? -10.856 0.545 10.927 1.00 94.38 113 GLY A O 1
ATOM 912 N N . ALA A 1 114 ? -10.557 0.094 8.750 1.00 94.94 114 ALA A N 1
ATOM 913 C CA . ALA A 1 114 ? -10.272 -1.323 8.931 1.00 94.94 114 ALA A CA 1
ATOM 914 C C . ALA A 1 114 ? -9.023 -1.553 9.795 1.00 94.94 114 ALA A C 1
ATOM 916 O O . ALA A 1 114 ? -9.051 -2.378 10.711 1.00 94.94 114 ALA A O 1
ATOM 917 N N . LYS A 1 115 ? -7.944 -0.785 9.580 1.00 95.19 115 LYS A N 1
ATOM 918 C CA . LYS A 1 115 ? -6.731 -0.859 10.414 1.00 95.19 115 LYS A CA 1
ATOM 919 C C . LYS A 1 115 ? -7.007 -0.488 11.874 1.00 95.19 115 LYS A C 1
ATOM 921 O O . LYS A 1 115 ? -6.481 -1.152 12.769 1.00 95.19 115 LYS A O 1
ATOM 926 N N . LEU A 1 116 ? -7.837 0.526 12.137 1.00 95.25 116 LEU A N 1
ATOM 927 C CA . LEU A 1 116 ? -8.244 0.898 13.499 1.00 95.25 116 LEU A CA 1
ATOM 928 C C . LEU A 1 116 ? -9.014 -0.239 14.182 1.00 95.25 116 LEU A C 1
ATOM 930 O O . LEU A 1 116 ? -8.693 -0.598 15.316 1.00 95.25 116 LEU A O 1
ATOM 934 N N . ILE A 1 117 ? -9.981 -0.843 13.483 1.00 95.75 117 ILE A N 1
ATOM 935 C CA . ILE A 1 117 ? -10.752 -1.987 13.992 1.00 95.75 117 ILE A CA 1
ATOM 936 C C . ILE A 1 117 ? -9.826 -3.176 14.276 1.00 95.75 117 ILE A C 1
ATOM 938 O O . ILE A 1 117 ? -9.895 -3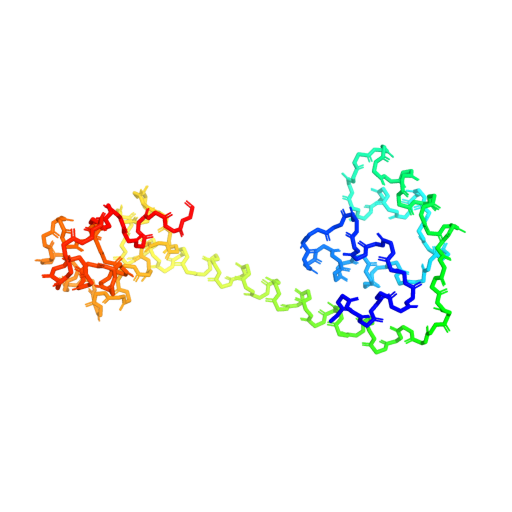.759 15.362 1.00 95.75 117 ILE A O 1
ATOM 942 N N . ALA A 1 118 ? -8.930 -3.505 13.342 1.00 95.62 118 ALA A N 1
ATOM 943 C CA . ALA A 1 118 ? -7.982 -4.608 13.474 1.00 95.62 118 ALA A CA 1
ATOM 944 C C . ALA A 1 118 ? -7.041 -4.407 14.670 1.00 95.62 118 ALA A C 1
ATOM 946 O O . ALA A 1 118 ? -6.869 -5.305 15.493 1.00 95.62 118 ALA A O 1
ATOM 947 N N . LYS A 1 119 ? -6.484 -3.201 14.825 1.00 95.19 119 LYS A N 1
ATOM 948 C CA . LYS A 1 119 ? -5.578 -2.866 15.929 1.00 95.19 119 LYS A CA 1
ATOM 949 C C . LYS A 1 119 ? -6.297 -2.797 17.282 1.00 95.19 119 LYS A C 1
ATOM 951 O O . LYS A 1 119 ? -5.704 -3.139 18.303 1.00 95.19 119 LYS A O 1
ATOM 956 N N . ALA A 1 120 ? -7.573 -2.411 17.306 1.00 95.56 120 ALA A N 1
ATOM 957 C CA . ALA A 1 120 ? -8.419 -2.508 18.497 1.00 95.56 120 ALA A CA 1
ATOM 958 C C . ALA A 1 120 ? -8.853 -3.956 18.817 1.00 95.56 120 ALA A C 1
ATOM 960 O O . ALA A 1 120 ? -9.246 -4.256 19.949 1.00 95.56 120 ALA A O 1
ATOM 961 N N . GLY A 1 121 ? -8.791 -4.853 17.830 1.00 95.88 121 GLY A N 1
ATOM 962 C CA . GLY A 1 121 ? -9.153 -6.269 17.908 1.00 95.88 121 GLY A CA 1
ATOM 963 C C . GLY A 1 121 ? -10.645 -6.567 17.721 1.00 95.88 121 GLY A C 1
ATOM 964 O O . GLY A 1 121 ? -11.016 -7.727 17.604 1.00 95.88 121 GLY A O 1
ATOM 965 N N . SER A 1 122 ? -11.516 -5.554 17.730 1.00 96.44 122 SER A N 1
ATOM 966 C CA . SER A 1 122 ? -12.932 -5.657 17.337 1.00 96.44 122 SER A CA 1
ATOM 967 C C . SER A 1 122 ? -13.557 -4.263 17.249 1.00 96.44 122 SER A C 1
ATOM 969 O O . SER A 1 122 ? -13.106 -3.341 17.936 1.00 96.44 122 SER A O 1
ATOM 971 N N . LEU A 1 123 ? -14.656 -4.129 16.502 1.00 95.94 123 LEU A N 1
ATOM 972 C CA . LEU A 1 123 ? -15.410 -2.874 16.419 1.00 95.94 123 LEU A CA 1
ATOM 973 C C . LEU A 1 123 ? -15.972 -2.448 17.786 1.00 95.94 123 LEU A C 1
ATOM 975 O O . LEU A 1 123 ? -15.884 -1.282 18.156 1.00 95.94 123 LEU A O 1
ATOM 979 N N . LYS A 1 124 ? -16.466 -3.405 18.586 1.00 97.00 124 LYS A N 1
ATOM 980 C CA . LYS A 1 124 ? -16.962 -3.136 19.946 1.00 97.00 124 LYS A CA 1
ATOM 981 C C . LYS A 1 124 ? -15.868 -2.537 20.828 1.00 97.00 124 LYS A C 1
ATOM 983 O O . LYS A 1 124 ? -16.095 -1.523 21.475 1.00 97.00 124 LYS A O 1
ATOM 988 N N . LYS A 1 125 ? -14.671 -3.138 20.843 1.00 97.00 125 LYS A N 1
ATOM 989 C CA . LYS A 1 125 ? -13.538 -2.603 21.616 1.00 97.00 125 LYS A CA 1
ATOM 990 C C . LYS A 1 125 ? -13.169 -1.199 21.155 1.00 97.00 125 LYS A C 1
ATOM 992 O O . LYS A 1 125 ? -12.955 -0.356 22.014 1.00 97.00 125 LYS A O 1
ATOM 997 N N . LEU A 1 126 ? -13.134 -0.952 19.843 1.00 96.69 126 LEU A N 1
ATOM 998 C CA . LEU A 1 126 ? -12.858 0.375 19.289 1.00 96.69 126 LEU A CA 1
ATOM 999 C C . LEU A 1 126 ? -13.873 1.416 19.786 1.00 96.69 126 LEU A C 1
ATOM 1001 O O . LEU A 1 126 ? -13.465 2.484 20.224 1.00 96.69 126 LEU A O 1
ATOM 1005 N N . ALA A 1 127 ? -15.166 1.079 19.802 1.00 96.25 127 ALA A N 1
ATOM 1006 C CA . ALA A 1 127 ? -16.232 1.976 20.254 1.00 96.25 127 ALA A CA 1
ATOM 1007 C C . ALA A 1 127 ? -16.126 2.373 21.740 1.00 96.25 127 ALA A C 1
ATOM 1009 O O . ALA A 1 127 ? -16.517 3.475 22.109 1.00 96.25 127 ALA A O 1
ATOM 1010 N N . PHE A 1 128 ? -15.576 1.502 22.594 1.00 97.38 128 PHE A N 1
ATOM 1011 C CA . PHE A 1 128 ? -15.337 1.810 24.010 1.00 97.38 128 PHE A CA 1
ATOM 1012 C C . PHE A 1 128 ? -14.005 2.532 24.271 1.00 97.38 128 PHE A C 1
ATOM 1014 O O . PHE A 1 128 ? -13.744 2.934 25.406 1.00 97.38 128 PHE A O 1
ATOM 1021 N N . MET A 1 129 ? -13.128 2.681 23.270 1.00 96.88 129 MET A N 1
ATOM 1022 C CA . MET A 1 129 ? -11.871 3.401 23.466 1.00 96.88 129 MET A CA 1
ATOM 1023 C C . MET A 1 129 ? -12.116 4.914 23.529 1.00 96.88 129 MET A C 1
ATOM 1025 O O . MET A 1 129 ? -12.851 5.454 22.706 1.00 96.88 129 MET A O 1
ATOM 1029 N N . PRO A 1 130 ? -11.455 5.638 24.450 1.00 97.25 130 PRO A N 1
ATOM 1030 C CA . PRO A 1 130 ? -11.514 7.092 24.456 1.00 97.25 130 PRO A CA 1
ATOM 1031 C C . PRO A 1 130 ? -10.802 7.668 23.227 1.00 97.25 130 PRO A C 1
ATOM 1033 O O . PRO A 1 130 ? -9.834 7.090 22.721 1.00 97.25 130 PRO A O 1
ATOM 1036 N N . ALA A 1 131 ? -11.225 8.859 22.799 1.00 95.12 131 ALA A N 1
ATOM 1037 C CA . ALA A 1 131 ? -10.681 9.534 21.619 1.00 95.12 131 ALA A CA 1
ATOM 1038 C C . ALA A 1 131 ? -9.150 9.703 21.672 1.00 95.12 131 ALA A C 1
ATOM 1040 O O . ALA A 1 131 ? -8.468 9.452 20.682 1.00 95.12 131 ALA A O 1
ATOM 1041 N N . SER A 1 132 ? -8.586 10.023 22.842 1.00 94.31 132 SER A N 1
ATOM 1042 C CA . SER A 1 132 ? -7.133 10.156 23.038 1.00 94.31 132 SER A CA 1
ATOM 1043 C C . SER A 1 132 ? -6.362 8.852 22.798 1.00 94.31 132 SER A C 1
ATOM 1045 O O . SER A 1 132 ? -5.222 8.878 22.335 1.00 94.31 132 SER A O 1
ATOM 1047 N N . ARG A 1 133 ? -6.981 7.696 23.073 1.00 94.31 133 ARG A N 1
ATOM 1048 C CA . ARG A 1 133 ? -6.396 6.382 22.781 1.00 94.31 133 ARG A CA 1
ATOM 1049 C C . ARG A 1 133 ? -6.493 6.053 21.297 1.00 94.31 133 ARG A C 1
ATOM 1051 O O . ARG A 1 133 ? -5.519 5.556 20.742 1.00 94.31 133 ARG A O 1
ATOM 1058 N N . ILE A 1 134 ? -7.628 6.351 20.663 1.00 95.38 134 ILE A N 1
ATOM 1059 C CA . ILE A 1 134 ? -7.812 6.172 19.213 1.00 95.38 134 ILE A CA 1
ATOM 1060 C C . ILE A 1 134 ? -6.805 7.038 18.440 1.00 95.38 134 ILE A C 1
ATOM 1062 O O . ILE A 1 134 ? -6.168 6.555 17.509 1.00 95.38 134 ILE A O 1
ATOM 1066 N N . GLN A 1 135 ? -6.574 8.276 18.884 1.00 94.62 135 GLN A N 1
ATOM 1067 C CA . GLN A 1 135 ? -5.602 9.198 18.291 1.00 94.62 135 GLN A CA 1
ATOM 1068 C C . GLN A 1 135 ? -4.180 8.622 18.235 1.00 94.62 135 GLN A C 1
ATOM 1070 O O . GLN A 1 135 ? -3.457 8.850 17.266 1.00 94.62 135 GLN A O 1
ATOM 1075 N N . LEU A 1 136 ? -3.773 7.880 19.267 1.00 94.69 136 LEU A N 1
ATOM 1076 C CA . LEU A 1 136 ? -2.421 7.329 19.413 1.00 94.69 136 LEU A CA 1
ATOM 1077 C C . LEU A 1 136 ? -2.321 5.845 19.029 1.00 94.69 136 LEU A C 1
ATOM 1079 O O . LEU A 1 136 ? -1.252 5.246 19.172 1.00 94.69 136 LEU A O 1
ATOM 1083 N N . LEU A 1 137 ? -3.409 5.244 18.543 1.00 94.50 137 LEU A N 1
ATOM 1084 C CA . LEU A 1 137 ? -3.456 3.836 18.160 1.00 94.50 137 LEU A CA 1
ATOM 1085 C C . LEU A 1 137 ? -2.420 3.567 17.057 1.00 94.50 137 LEU A C 1
ATOM 1087 O O . LEU A 1 137 ? -2.401 4.267 16.053 1.00 94.50 137 LEU A O 1
ATOM 1091 N N . GLY A 1 138 ? -1.536 2.586 17.235 1.00 92.75 138 GLY A N 1
ATOM 1092 C CA . GLY A 1 138 ? -0.403 2.303 16.340 1.00 92.75 138 GLY A CA 1
ATOM 1093 C C . GLY A 1 138 ? 0.883 3.094 16.616 1.00 92.75 138 GLY A C 1
ATOM 1094 O O . GLY A 1 138 ? 1.944 2.701 16.136 1.00 92.75 138 GLY A O 1
ATOM 1095 N N . ALA A 1 139 ? 0.838 4.151 17.432 1.00 94.50 139 ALA A N 1
ATOM 1096 C CA . ALA A 1 139 ? 2.024 4.883 17.891 1.00 94.50 139 ALA A CA 1
ATOM 1097 C C . ALA A 1 139 ? 2.497 4.427 19.283 1.00 94.50 139 ALA A C 1
ATOM 1099 O O . ALA A 1 139 ? 3.267 5.133 19.942 1.00 94.50 139 ALA A O 1
ATOM 1100 N N . GLU A 1 140 ? 2.068 3.248 19.752 1.00 91.56 140 GLU A N 1
ATOM 1101 C CA . GLU A 1 140 ? 2.265 2.835 21.145 1.00 91.56 140 GLU A CA 1
ATOM 1102 C C . GLU A 1 140 ? 3.747 2.773 21.516 1.00 91.56 140 GLU A C 1
ATOM 1104 O O . GLU A 1 140 ? 4.138 3.236 22.580 1.00 91.56 140 GLU A O 1
ATOM 1109 N N . LYS A 1 141 ? 4.607 2.281 20.616 1.00 91.81 141 LYS A N 1
ATOM 1110 C CA . LYS A 1 141 ? 6.056 2.210 20.860 1.00 91.81 141 LYS A CA 1
ATOM 1111 C C . LYS A 1 141 ? 6.672 3.593 21.102 1.00 91.81 141 LYS A C 1
ATOM 1113 O O . LYS A 1 141 ? 7.516 3.743 21.983 1.00 91.81 141 LYS A O 1
ATOM 1118 N N . ALA A 1 142 ? 6.253 4.602 20.337 1.00 92.06 142 ALA A N 1
ATOM 1119 C CA . ALA A 1 142 ? 6.714 5.977 20.521 1.00 92.06 142 ALA A CA 1
ATOM 1120 C C . ALA A 1 142 ? 6.144 6.590 21.808 1.00 92.06 142 ALA A C 1
ATOM 1122 O O . ALA A 1 142 ? 6.874 7.262 22.534 1.00 92.06 142 ALA A O 1
ATOM 1123 N N . LEU A 1 143 ? 4.880 6.298 22.127 1.00 92.44 143 LEU A N 1
ATOM 1124 C CA . LEU A 1 143 ? 4.240 6.736 23.364 1.00 92.44 143 LEU A CA 1
ATOM 1125 C C . LEU A 1 143 ? 4.947 6.146 24.592 1.00 92.44 143 LEU A C 1
ATOM 1127 O O . LEU A 1 143 ? 5.285 6.880 25.514 1.00 92.44 143 LEU A O 1
ATOM 1131 N N . TYR A 1 144 ? 5.235 4.844 24.587 1.00 92.62 144 TYR A N 1
ATOM 1132 C CA . TYR A 1 144 ? 5.947 4.178 25.678 1.00 92.62 144 TYR A CA 1
ATOM 1133 C C . TYR A 1 144 ? 7.369 4.703 25.858 1.00 92.62 144 TYR A C 1
ATOM 1135 O O . TYR A 1 144 ? 7.834 4.811 26.988 1.00 92.62 144 TYR A O 1
ATOM 1143 N N . ARG A 1 145 ? 8.061 5.043 24.766 1.00 93.31 145 ARG A N 1
ATOM 1144 C CA . ARG A 1 145 ? 9.375 5.686 24.848 1.00 93.31 145 ARG A CA 1
ATOM 1145 C C . ARG A 1 145 ? 9.274 7.060 25.498 1.00 93.31 145 ARG A C 1
ATOM 1147 O O . ARG A 1 145 ? 9.984 7.284 26.466 1.00 93.31 145 ARG A O 1
ATOM 1154 N N . PHE A 1 146 ? 8.345 7.912 25.060 1.00 92.31 146 PHE A N 1
ATOM 1155 C CA . PHE A 1 146 ? 8.088 9.202 25.709 1.00 92.31 146 PHE A CA 1
ATOM 1156 C C . PHE A 1 146 ? 7.830 9.050 27.214 1.00 92.31 146 PHE A C 1
ATOM 1158 O O . PHE A 1 146 ? 8.460 9.738 28.008 1.00 92.31 146 PHE A O 1
ATOM 1165 N N . LEU A 1 147 ? 6.965 8.114 27.614 1.00 92.50 147 LEU A N 1
ATOM 1166 C CA . LEU A 1 147 ? 6.654 7.886 29.029 1.00 92.50 147 LEU A CA 1
ATOM 1167 C C . LEU A 1 147 ? 7.871 7.433 29.854 1.00 92.50 147 LEU A C 1
ATOM 1169 O O . LEU A 1 147 ? 7.889 7.646 31.061 1.00 92.50 147 LEU A O 1
ATOM 1173 N N . LYS A 1 148 ? 8.873 6.807 29.222 1.00 94.50 148 LYS A N 1
ATOM 1174 C CA . LYS A 1 148 ? 10.102 6.345 29.885 1.00 94.50 148 LYS A CA 1
ATOM 1175 C C . LYS A 1 148 ? 11.221 7.384 29.886 1.00 94.50 148 LYS A C 1
ATOM 1177 O O . LYS A 1 148 ? 11.927 7.492 30.878 1.00 94.50 148 LYS A O 1
ATOM 1182 N N . THR A 1 149 ? 11.427 8.086 28.773 1.00 93.19 149 THR A N 1
ATOM 1183 C CA . THR A 1 149 ? 12.603 8.948 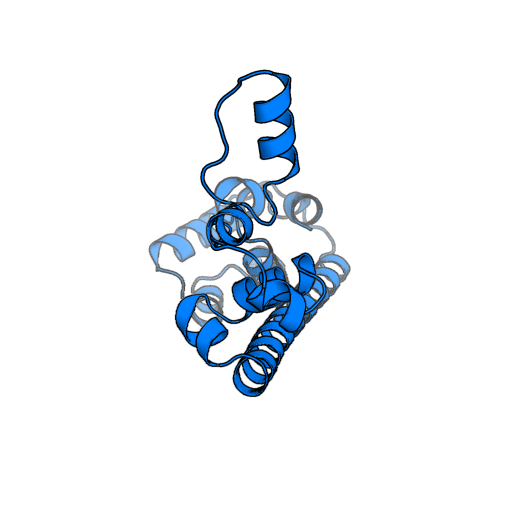28.560 1.00 93.19 149 THR A CA 1
ATOM 1184 C C 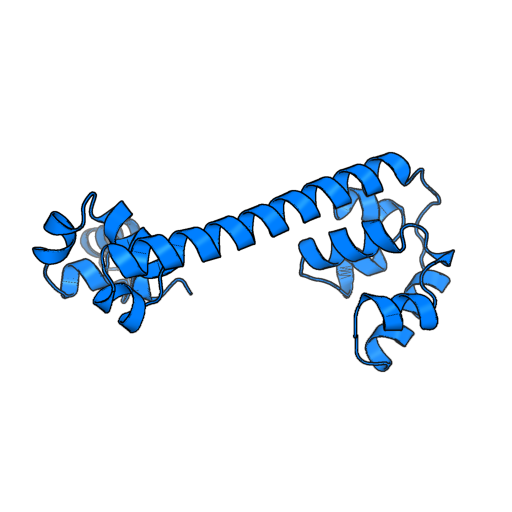. THR A 1 149 ? 12.287 10.440 28.611 1.00 93.19 149 THR A C 1
ATOM 1186 O O . THR A 1 149 ? 13.206 11.247 28.682 1.00 93.19 149 THR A O 1
ATOM 1189 N N . GLY A 1 150 ? 11.010 10.832 28.563 1.00 90.06 150 GLY A N 1
ATOM 1190 C CA . GLY A 1 150 ? 10.597 12.236 28.493 1.00 90.06 150 GLY A CA 1
ATOM 1191 C C . GLY A 1 150 ? 10.837 12.902 27.131 1.00 90.06 150 GLY A C 1
ATOM 1192 O O . GLY A 1 150 ? 10.718 14.118 27.018 1.00 90.06 150 GLY A O 1
ATOM 1193 N N . GLU A 1 151 ? 11.169 12.128 26.091 1.00 89.00 151 GLU A N 1
ATOM 1194 C CA . GLU A 1 151 ? 11.353 12.615 24.715 1.00 89.00 151 GLU A CA 1
ATOM 1195 C C . GLU A 1 151 ? 10.071 13.223 24.100 1.00 89.00 151 GLU A C 1
ATOM 1197 O O . GLU A 1 151 ? 9.023 13.333 24.724 1.00 89.00 151 GLU A O 1
ATOM 1202 N N . LYS A 1 152 ? 10.100 13.647 22.833 1.00 89.56 152 LYS A N 1
ATOM 1203 C CA . LYS A 1 152 ? 8.908 14.230 22.197 1.00 89.56 152 LYS A CA 1
ATOM 1204 C C . LYS A 1 152 ? 7.747 13.227 22.136 1.00 89.56 152 LYS A C 1
ATOM 1206 O O . LYS A 1 152 ? 7.864 12.153 21.545 1.00 89.56 152 LYS A O 1
ATOM 1211 N N . ARG A 1 153 ? 6.592 13.627 22.680 1.00 92.00 153 ARG A N 1
ATOM 1212 C CA . ARG A 1 153 ? 5.345 12.851 22.606 1.00 92.00 153 ARG A CA 1
ATOM 1213 C C . ARG A 1 153 ? 4.886 12.662 21.148 1.00 92.00 153 ARG A C 1
ATOM 1215 O O . ARG A 1 153 ? 4.886 13.642 20.392 1.00 92.00 153 ARG A O 1
ATOM 1222 N N . PRO A 1 154 ? 4.442 11.458 20.742 1.00 93.56 154 PRO A N 1
ATOM 1223 C CA . PRO A 1 154 ? 3.771 11.289 19.458 1.00 93.56 154 PRO A CA 1
ATOM 1224 C C . PRO A 1 154 ? 2.429 12.030 19.470 1.00 93.56 154 PRO A C 1
ATOM 1226 O O . PRO A 1 154 ? 1.738 12.059 20.487 1.00 93.56 154 PRO A O 1
ATOM 1229 N N . LYS A 1 155 ? 2.064 12.643 18.341 1.00 92.38 155 LYS A N 1
ATOM 1230 C CA . LYS A 1 155 ? 0.795 13.379 18.202 1.00 92.38 155 LYS A CA 1
ATOM 1231 C C . LYS A 1 155 ? -0.326 12.517 17.624 1.00 92.38 155 LYS A C 1
ATOM 1233 O O . LYS A 1 155 ? -1.482 12.729 17.967 1.00 92.38 155 LYS A O 1
ATOM 1238 N N . HIS A 1 156 ? 0.012 11.563 16.763 1.00 93.62 156 HIS A N 1
ATOM 1239 C CA . HIS A 1 156 ? -0.941 10.738 16.025 1.00 93.62 156 HIS A CA 1
ATOM 1240 C C . HIS A 1 156 ? -0.363 9.332 15.835 1.00 93.62 156 HIS A C 1
ATOM 1242 O O . HIS A 1 156 ? 0.857 9.151 15.897 1.00 93.62 156 HIS A O 1
ATOM 1248 N N . GLY A 1 157 ? -1.236 8.359 15.591 1.00 92.25 157 GLY A N 1
ATOM 1249 C CA . GLY A 1 157 ? -0.880 7.011 15.160 1.00 92.25 157 GLY A CA 1
ATOM 1250 C C . GLY A 1 157 ? -1.412 6.702 13.763 1.00 92.25 157 GLY A C 1
ATOM 1251 O O . GLY A 1 157 ? -1.145 7.443 12.820 1.00 92.25 157 GLY A O 1
ATOM 1252 N N . LEU A 1 158 ? -2.179 5.618 13.635 1.00 92.44 158 LEU A N 1
ATOM 1253 C CA . LEU A 1 158 ? -2.729 5.120 12.369 1.00 92.44 158 LEU A CA 1
ATOM 1254 C C . LEU A 1 158 ? -3.565 6.161 11.618 1.00 92.44 158 LEU A C 1
ATOM 1256 O O . LEU A 1 158 ? -3.591 6.137 10.396 1.00 92.44 158 LEU A O 1
ATOM 1260 N N . ILE A 1 159 ? -4.198 7.093 12.335 1.00 91.31 159 ILE A N 1
ATOM 1261 C CA . ILE A 1 159 ? -5.026 8.157 11.749 1.00 91.31 159 ILE A CA 1
ATOM 1262 C C . ILE A 1 159 ? -4.248 9.153 10.873 1.00 91.31 159 ILE A C 1
ATOM 1264 O O . ILE A 1 159 ? -4.866 9.937 10.170 1.00 91.31 159 ILE A O 1
ATOM 1268 N N . PHE A 1 160 ? -2.913 9.160 10.944 1.00 87.44 160 PHE A N 1
ATOM 1269 C CA . PHE A 1 160 ? -2.047 10.034 10.143 1.00 87.44 160 PHE A CA 1
ATOM 1270 C C . PHE A 1 160 ? -1.238 9.256 9.094 1.00 87.44 160 PHE A C 1
ATOM 1272 O O . PHE A 1 160 ? -0.485 9.843 8.328 1.00 87.44 160 PHE A O 1
ATOM 1279 N N . GLN A 1 161 ? -1.330 7.925 9.076 1.00 69.56 161 GLN A N 1
ATOM 1280 C CA . GLN A 1 161 ? -0.581 7.106 8.127 1.00 69.56 161 GLN A CA 1
ATOM 1281 C C . GLN A 1 161 ? -1.335 6.974 6.804 1.00 69.56 161 GLN A C 1
ATOM 1283 O O . GLN A 1 161 ? -1.632 5.844 6.441 1.00 69.56 161 GLN A O 1
ATOM 1288 N N . TRP A 1 162 ? -1.663 8.089 6.147 1.00 56.19 162 TRP A N 1
ATOM 1289 C CA . TRP A 1 162 ? -2.067 8.186 4.738 1.00 56.19 162 TRP A CA 1
ATOM 1290 C C . TRP A 1 162 ? -1.977 9.641 4.277 1.00 56.19 162 TRP A C 1
ATOM 1292 O O . TRP A 1 162 ? -2.481 10.516 5.016 1.00 56.19 162 TRP A O 1
#

Secondary structure (DSSP, 8-state):
-HHHHHTT-HHHHHHT---HHHHHHHHHHT-SGGG--HHHHHHHH---HHHHHHHHHHHHH--------HHHHHHHHHHHHHHHHHHHHHHHHHHHHHHH-HHHHHHH-HHHHHHHHHHHTSHHHHHHS-HHHHHTTT-HHHHHHHHHH--PPP--SGGG--